Protein AF-A0A5D3Y7H9-F1 (afdb_monomer)

InterPro domains:
  IPR002559 Transposase IS4-like domain [PF01609] (49-145)
  IPR012337 Ribonuclease H-like superfamily [SSF53098] (23-144)

Radius of gyration: 18.76 Å; Cα contacts (8 Å, |Δi|>4): 202; chains: 1; bounding box: 44×24×63 Å

Secondary structure (DSSP, 8-state):
--PPPPPHHHHHHHHHHS-HHHHHHHHHHHHHHHS-S---GGG-EEEEEEEEEEE-TTT-GGGEEETTEEEEEEEEEEETTTTEEEEEEEEETTS-HHHHTTTS---TT-EEEE-GGG--HHHHHHHHHTT-EEEEPPPTT----

Nearest PDB structures (foldseek):
  7pik-assembly1_B  TM=4.568E-01  e=1.038E-03  Escherichia coli
  7pik-assembly1_C  TM=4.763E-01  e=8.552E-03  Escherichia coli
  5ysp-assembly1_A  TM=3.947E-01  e=4.177E-01  Thermotoga maritima MSB8
  7po2-assembly1_7  TM=5.163E-01  e=2.031E+00  Homo sapiens
  4mt4-assembly1_C  TM=2.451E-01  e=7.106E+00  Campylobacter jejuni

Foldseek 3Di:
DDDDDDDPVNVVVVVVPDDPVVVVVVQQVVLVVLVPDDDDQLPFEKEKDKDKDWDQCVVPVVQDPDPGTRIKMKIFIAGPVSRGTNDIDIDRPPDQVLVCLVVDDFDANHEYEYEASNDDVVSVVVCVVSNYHYHYDHDPPDDDD

Sequence (145 aa):
MGATLIRRSTLADANAQRAPGLFREIMFWLIHKLQGNLPSANEIVWLGDSTTLDLNLHHYAWAKFRSSKADIKLHTVYDPHACIPTFLEMGEARAHDAKAVASLPLLTGATYVFDRAYHNYEWYARLTKQNIRFVGRMKANTVLK

pLDDT: mean 87.13, std 8.61, range [38.56, 96.62]

Organism: NCBI:txid44574

Structure (mmCIF, N/CA/C/O backbone):
data_AF-A0A5D3Y7H9-F1
#
_entry.id   AF-A0A5D3Y7H9-F1
#
loop_
_atom_site.group_PDB
_atom_site.id
_atom_site.type_symbol
_atom_site.label_atom_id
_atom_site.label_alt_id
_atom_site.label_comp_id
_atom_site.label_asym_id
_atom_site.label_entity_id
_atom_site.label_seq_id
_atom_site.pdbx_PDB_ins_code
_atom_site.Cartn_x
_atom_site.Cartn_y
_atom_site.Cartn_z
_atom_site.occupancy
_atom_site.B_iso_or_equiv
_atom_site.auth_seq_id
_atom_site.auth_comp_id
_atom_site.auth_asym_id
_atom_site.auth_atom_id
_atom_site.pdbx_PDB_model_num
ATOM 1 N N . MET A 1 1 ? -17.631 -3.428 -29.907 1.00 38.56 1 MET A N 1
ATOM 2 C CA . MET A 1 1 ? -16.708 -2.512 -30.613 1.00 38.56 1 MET A CA 1
ATOM 3 C C . MET A 1 1 ? -15.432 -3.279 -30.910 1.00 38.56 1 MET A C 1
ATOM 5 O O . MET A 1 1 ? -14.883 -3.878 -29.994 1.00 38.56 1 MET A O 1
ATOM 9 N N . GLY A 1 2 ? -15.053 -3.368 -32.186 1.00 53.66 2 GLY A N 1
ATOM 10 C CA . GLY A 1 2 ? -13.985 -4.235 -32.680 1.00 53.66 2 GLY A CA 1
ATOM 11 C C . GLY A 1 2 ? -12.626 -3.546 -32.701 1.00 53.66 2 GLY A C 1
ATOM 12 O O . GLY A 1 2 ? -12.349 -2.757 -33.597 1.00 53.66 2 GLY A O 1
ATOM 13 N N . ALA A 1 3 ? -11.769 -3.897 -31.748 1.00 63.97 3 ALA A N 1
ATOM 14 C CA . ALA A 1 3 ? -10.331 -3.734 -31.897 1.00 63.97 3 ALA A CA 1
ATOM 15 C C . ALA A 1 3 ? -9.750 -5.089 -32.326 1.00 63.97 3 ALA A C 1
ATOM 17 O O . ALA A 1 3 ? -9.937 -6.092 -31.638 1.00 63.97 3 ALA A O 1
ATOM 18 N N . THR A 1 4 ? -9.065 -5.139 -33.469 1.00 73.06 4 THR A N 1
ATOM 19 C CA . THR A 1 4 ? -8.194 -6.275 -33.803 1.00 73.06 4 THR A CA 1
ATOM 20 C C . THR A 1 4 ? -7.068 -6.368 -32.775 1.00 73.06 4 THR A C 1
ATOM 22 O O . THR A 1 4 ? -6.617 -5.341 -32.265 1.00 73.06 4 THR A O 1
ATOM 25 N N . LEU A 1 5 ? -6.598 -7.583 -32.477 1.00 79.44 5 LEU A N 1
ATOM 26 C CA . LEU A 1 5 ? -5.539 -7.812 -31.493 1.00 79.44 5 LEU A CA 1
ATOM 27 C C . 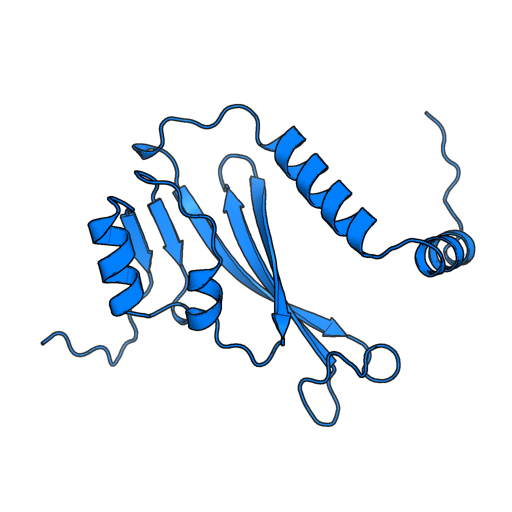LEU A 1 5 ? -4.312 -6.932 -31.802 1.00 79.44 5 LEU A C 1
ATOM 29 O O . LEU A 1 5 ? -3.723 -7.029 -32.881 1.00 79.44 5 LEU A O 1
ATOM 33 N N . ILE A 1 6 ? -3.934 -6.064 -30.863 1.00 81.06 6 ILE A N 1
ATOM 34 C CA . ILE A 1 6 ? -2.786 -5.167 -31.027 1.00 81.06 6 ILE A CA 1
ATOM 35 C C . ILE A 1 6 ? -1.510 -6.013 -31.062 1.00 81.06 6 ILE A C 1
ATOM 37 O O . ILE A 1 6 ? -1.265 -6.834 -30.174 1.00 81.06 6 ILE A O 1
ATOM 41 N N . ARG A 1 7 ? -0.672 -5.813 -32.087 1.00 87.50 7 ARG A N 1
ATOM 42 C CA . ARG A 1 7 ? 0.640 -6.468 -32.159 1.00 87.50 7 ARG A CA 1
ATOM 43 C C . ARG A 1 7 ? 1.518 -5.983 -31.005 1.00 87.50 7 ARG A C 1
ATOM 45 O O . ARG A 1 7 ? 1.578 -4.789 -30.721 1.00 87.50 7 ARG A O 1
ATOM 52 N N . ARG A 1 8 ? 2.244 -6.910 -30.370 1.00 83.56 8 ARG A N 1
ATOM 53 C CA . ARG A 1 8 ? 3.111 -6.611 -29.215 1.00 83.56 8 ARG A CA 1
ATOM 54 C C . ARG A 1 8 ? 4.134 -5.507 -29.507 1.00 83.56 8 ARG A C 1
ATOM 56 O O . ARG A 1 8 ? 4.330 -4.649 -28.655 1.00 83.56 8 ARG A O 1
ATOM 63 N N . SER A 1 9 ? 4.730 -5.504 -30.702 1.00 86.56 9 SER A N 1
ATOM 64 C CA . SER A 1 9 ? 5.685 -4.472 -31.128 1.00 86.56 9 SER A CA 1
ATOM 65 C C . SER A 1 9 ? 5.047 -3.084 -31.167 1.00 86.56 9 SER A C 1
ATOM 67 O O . SER A 1 9 ? 5.554 -2.164 -30.544 1.00 86.56 9 SER A O 1
ATOM 69 N N . THR A 1 10 ? 3.866 -2.959 -31.775 1.00 88.38 10 THR A N 1
ATOM 70 C CA . THR A 1 10 ? 3.128 -1.690 -31.851 1.00 88.38 10 THR A CA 1
ATOM 71 C C . THR A 1 10 ? 2.787 -1.130 -30.468 1.00 88.38 10 THR A C 1
ATOM 73 O O . THR A 1 10 ? 2.880 0.076 -30.252 1.00 88.38 10 THR A O 1
ATOM 76 N N . LEU A 1 11 ? 2.411 -1.988 -29.511 1.00 85.56 11 LEU A N 1
ATOM 77 C CA . LEU A 1 11 ? 2.166 -1.555 -28.133 1.00 85.56 11 LEU A CA 1
ATOM 78 C C . LEU A 1 11 ? 3.460 -1.105 -27.437 1.00 85.56 11 LEU A C 1
ATOM 80 O O . LEU 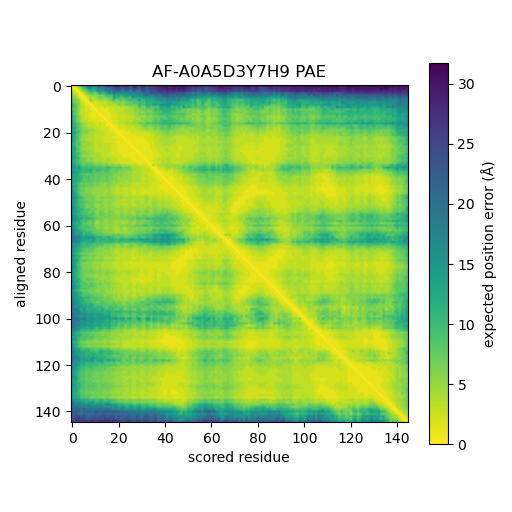A 1 11 ? 3.447 -0.093 -26.740 1.00 85.56 11 LEU A O 1
ATOM 84 N N . ALA A 1 12 ? 4.560 -1.839 -27.628 1.00 86.12 12 ALA A N 1
ATOM 85 C CA . ALA A 1 12 ? 5.858 -1.515 -27.042 1.00 86.12 12 ALA A CA 1
ATOM 86 C C . ALA A 1 12 ? 6.399 -0.173 -27.556 1.00 86.12 12 ALA A C 1
ATOM 88 O O . ALA A 1 12 ? 6.740 0.685 -26.744 1.00 86.12 12 ALA A O 1
ATOM 89 N N . ASP A 1 13 ? 6.383 0.045 -28.873 1.00 89.50 13 ASP A N 1
ATOM 90 C CA . ASP A 1 13 ? 6.831 1.294 -29.503 1.00 89.50 13 ASP A CA 1
ATOM 91 C C . ASP A 1 13 ? 6.014 2.486 -28.997 1.00 89.50 13 ASP A C 1
ATOM 93 O O . ASP A 1 13 ? 6.552 3.531 -28.627 1.00 89.50 13 ASP A O 1
ATOM 97 N N . ALA A 1 14 ? 4.695 2.309 -28.905 1.00 88.38 14 ALA A N 1
ATOM 98 C CA . ALA A 1 14 ? 3.811 3.346 -28.405 1.00 88.38 14 ALA A CA 1
ATOM 99 C C . ALA A 1 14 ? 4.022 3.619 -26.903 1.00 88.38 14 ALA A C 1
ATOM 101 O O . ALA A 1 14 ? 3.913 4.763 -26.468 1.00 88.38 14 ALA A O 1
ATOM 102 N N . ASN A 1 15 ? 4.340 2.601 -26.097 1.00 88.56 15 ASN A N 1
ATOM 103 C CA . ASN A 1 15 ? 4.669 2.783 -24.681 1.00 88.56 15 ASN A CA 1
ATOM 104 C C . ASN A 1 15 ? 6.038 3.441 -24.475 1.00 88.56 15 ASN A C 1
ATOM 106 O O . ASN A 1 15 ? 6.190 4.184 -23.512 1.00 88.56 15 ASN A O 1
ATOM 110 N N . ALA A 1 16 ? 6.998 3.233 -25.381 1.00 86.31 16 ALA A N 1
ATOM 111 C CA . ALA A 1 16 ? 8.309 3.878 -25.322 1.00 86.31 16 ALA A CA 1
ATOM 112 C C . ALA A 1 16 ? 8.233 5.402 -25.530 1.00 86.31 16 ALA A C 1
ATOM 114 O O . ALA A 1 16 ? 9.075 6.136 -25.023 1.00 86.31 16 ALA A O 1
ATOM 115 N N . GLN A 1 17 ? 7.218 5.881 -26.256 1.00 89.44 17 GLN A N 1
ATOM 116 C CA . GLN A 1 17 ? 7.022 7.307 -26.547 1.00 89.44 17 GLN A CA 1
ATOM 117 C C . GLN A 1 17 ? 6.115 8.028 -25.537 1.00 89.44 17 GLN A C 1
ATOM 119 O O . GLN A 1 17 ? 6.077 9.258 -25.511 1.00 89.44 17 GLN A O 1
ATOM 124 N N . ARG A 1 18 ? 5.354 7.296 -24.715 1.00 89.50 18 ARG A N 1
ATOM 125 C CA . ARG A 1 18 ? 4.418 7.891 -23.750 1.00 89.50 18 ARG A CA 1
ATOM 126 C C . ARG A 1 18 ? 5.113 8.217 -22.437 1.00 89.50 18 ARG A C 1
ATOM 128 O O . ARG A 1 18 ? 5.855 7.406 -21.893 1.00 89.50 18 ARG A O 1
ATOM 135 N N . ALA A 1 19 ? 4.786 9.380 -21.879 1.00 91.44 19 ALA A N 1
ATOM 136 C CA . ALA A 1 19 ? 5.219 9.742 -20.539 1.00 91.44 19 ALA A CA 1
ATOM 137 C C . ALA A 1 19 ? 4.696 8.713 -19.511 1.00 91.44 19 ALA A C 1
ATOM 139 O O . ALA A 1 19 ? 3.485 8.478 -19.462 1.00 91.44 19 ALA A O 1
ATOM 140 N N . PRO A 1 20 ? 5.553 8.138 -18.645 1.00 85.81 20 PRO A N 1
ATOM 141 C CA . PRO A 1 20 ? 5.127 7.156 -17.646 1.00 85.81 20 PRO A CA 1
ATOM 142 C C . PRO A 1 20 ? 4.034 7.668 -16.696 1.00 85.81 20 PRO A C 1
ATOM 144 O O . PRO A 1 20 ? 3.179 6.898 -16.258 1.00 85.81 20 PRO A O 1
ATOM 147 N N . GLY A 1 21 ? 4.028 8.978 -16.416 1.00 89.81 21 GLY A N 1
ATOM 148 C CA . GLY A 1 21 ? 3.022 9.632 -15.573 1.00 89.81 21 GLY A CA 1
ATOM 149 C C . GLY A 1 21 ? 1.586 9.436 -16.066 1.00 89.81 21 GLY A C 1
ATOM 150 O O . GLY A 1 21 ? 0.685 9.276 -15.247 1.00 89.81 21 GLY A O 1
ATOM 151 N N . LEU A 1 22 ? 1.381 9.312 -17.382 1.00 91.44 22 LEU A N 1
ATOM 152 C CA . LEU A 1 22 ? 0.061 9.073 -17.966 1.00 91.44 22 LEU A CA 1
ATOM 153 C C . LEU A 1 22 ? -0.556 7.756 -17.475 1.00 91.44 22 LEU A C 1
ATOM 155 O O . LEU A 1 22 ? -1.742 7.705 -17.165 1.00 91.44 22 LEU A O 1
ATOM 159 N N . PHE A 1 23 ? 0.233 6.683 -17.363 1.00 89.94 23 PHE A N 1
ATOM 160 C CA . PHE A 1 23 ? -0.278 5.398 -16.875 1.00 89.94 23 PHE A CA 1
ATOM 161 C C . PHE A 1 23 ? -0.703 5.482 -15.409 1.00 89.94 23 PHE A C 1
ATOM 163 O O . PHE A 1 23 ? -1.706 4.882 -15.022 1.00 89.94 23 PHE A O 1
ATOM 170 N N . ARG A 1 24 ? 0.028 6.264 -14.604 1.00 89.38 24 ARG A N 1
ATOM 171 C CA . ARG A 1 24 ? -0.333 6.542 -13.212 1.00 89.38 24 ARG A CA 1
ATOM 172 C C . ARG A 1 24 ? -1.662 7.294 -13.142 1.00 89.38 24 ARG A C 1
ATOM 174 O O . ARG A 1 24 ? -2.541 6.892 -12.388 1.00 89.38 24 ARG A O 1
ATOM 181 N N . GLU A 1 25 ? -1.823 8.347 -13.937 1.00 91.75 25 GLU A N 1
ATOM 182 C CA . GLU A 1 25 ? -3.064 9.128 -13.995 1.00 91.75 25 GLU A CA 1
ATOM 183 C C . GLU A 1 25 ? -4.259 8.281 -14.440 1.00 91.75 25 GLU A C 1
ATOM 185 O O . GLU A 1 25 ? -5.296 8.300 -13.781 1.00 91.75 25 GLU A O 1
ATOM 190 N N . ILE A 1 26 ? -4.100 7.477 -15.497 1.00 93.38 26 ILE A N 1
ATOM 191 C CA . ILE A 1 26 ? -5.143 6.560 -15.975 1.00 93.38 26 ILE A CA 1
ATOM 192 C C . ILE A 1 26 ? -5.520 5.551 -14.886 1.00 93.38 26 ILE A C 1
ATOM 194 O O . ILE A 1 26 ? -6.706 5.313 -14.670 1.00 93.38 26 ILE A O 1
ATOM 198 N N . MET A 1 27 ? -4.543 4.980 -14.176 1.00 91.25 27 MET A N 1
ATOM 199 C CA . MET A 1 27 ? -4.804 4.043 -13.080 1.00 91.25 27 MET A CA 1
ATOM 200 C C . MET A 1 27 ? -5.648 4.691 -11.977 1.00 91.25 27 MET A C 1
ATOM 202 O O . MET A 1 27 ? -6.684 4.148 -11.602 1.00 91.25 27 MET A O 1
ATOM 206 N N . PHE A 1 28 ? -5.250 5.867 -11.482 1.00 90.62 28 PHE A N 1
ATOM 207 C CA . PHE A 1 28 ? -6.013 6.562 -10.439 1.00 90.62 28 PHE A CA 1
ATOM 208 C C . PHE A 1 28 ? -7.390 7.016 -10.924 1.00 90.62 28 PHE A C 1
ATOM 210 O O . PHE A 1 28 ? -8.355 6.947 -10.165 1.00 90.62 28 PHE A O 1
ATOM 217 N N . TRP A 1 29 ? -7.508 7.417 -12.190 1.00 93.12 29 TRP A N 1
ATOM 218 C CA . TRP A 1 29 ? -8.798 7.724 -12.797 1.00 93.12 29 TRP A CA 1
ATOM 219 C C . TRP A 1 29 ? -9.715 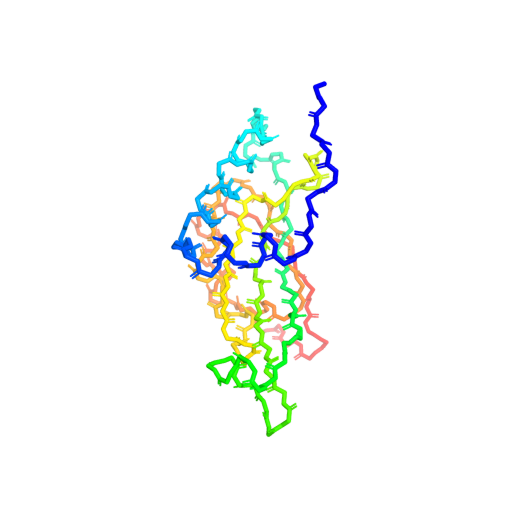6.494 -12.833 1.00 93.12 29 TRP A C 1
ATOM 221 O O . TRP A 1 29 ? -10.878 6.595 -12.446 1.00 93.12 29 TRP A O 1
ATOM 231 N N . LEU A 1 30 ? -9.199 5.324 -13.231 1.00 93.38 30 LEU A N 1
ATOM 232 C CA . LEU A 1 30 ? -9.952 4.066 -13.232 1.00 93.38 30 LEU A CA 1
ATOM 233 C C . LEU A 1 30 ? -10.383 3.664 -11.819 1.00 93.38 30 LEU A C 1
ATOM 235 O O . LEU A 1 30 ? -11.549 3.340 -11.615 1.00 93.38 30 LEU A O 1
ATOM 239 N N . ILE A 1 31 ? -9.479 3.738 -10.842 1.00 91.38 31 ILE A N 1
ATOM 240 C CA . ILE A 1 31 ? -9.786 3.467 -9.430 1.00 91.38 31 ILE A CA 1
ATOM 241 C C . ILE A 1 31 ? -10.924 4.362 -8.949 1.00 91.38 31 ILE A C 1
ATOM 243 O O . ILE A 1 31 ? -11.920 3.869 -8.428 1.00 91.38 31 ILE A O 1
ATOM 247 N N . HIS A 1 32 ? -10.818 5.668 -9.195 1.00 89.44 32 HIS A N 1
ATOM 248 C CA . HIS A 1 32 ? -11.841 6.625 -8.794 1.00 89.44 32 HIS A CA 1
ATOM 249 C C . HIS A 1 32 ? -13.194 6.347 -9.468 1.00 89.44 32 HIS A C 1
ATOM 251 O O . HIS A 1 32 ? -14.239 6.478 -8.837 1.00 89.44 32 HIS A O 1
ATOM 257 N N . LYS A 1 33 ? -13.195 5.912 -10.735 1.00 91.19 33 LYS A N 1
ATOM 258 C CA . LYS A 1 33 ? -14.421 5.509 -11.441 1.00 91.19 33 LYS A CA 1
ATOM 259 C C . LYS A 1 33 ? -15.070 4.256 -10.856 1.00 91.19 33 LYS A C 1
ATOM 261 O O . LYS A 1 33 ? -16.291 4.147 -10.920 1.00 91.19 33 LYS A O 1
ATOM 266 N N . LEU A 1 34 ? -14.280 3.331 -10.315 1.00 91.00 34 LEU A N 1
ATOM 267 C CA . LEU A 1 34 ? -14.770 2.070 -9.753 1.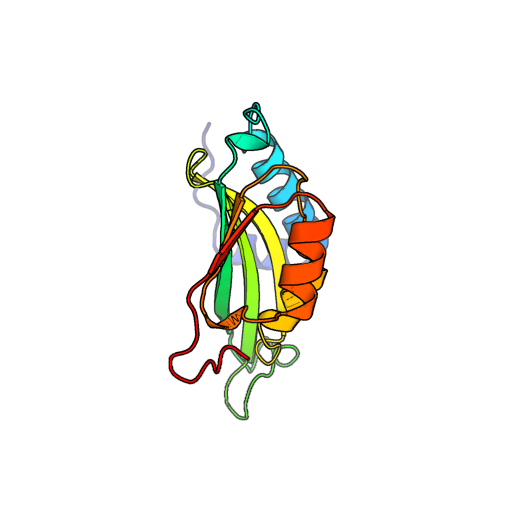00 91.00 34 LEU A CA 1
ATOM 268 C C . LEU A 1 34 ? -15.176 2.177 -8.277 1.00 91.00 34 LEU A C 1
ATOM 270 O O . LEU A 1 34 ? -15.999 1.389 -7.828 1.00 91.00 34 LEU A O 1
ATOM 274 N N . GLN A 1 35 ? -14.634 3.145 -7.533 1.00 86.31 35 GLN A N 1
ATOM 275 C CA . GLN A 1 35 ? -14.830 3.278 -6.083 1.00 86.31 35 GLN A CA 1
ATOM 276 C C . GLN A 1 35 ? -16.284 3.537 -5.664 1.00 86.31 35 GLN A C 1
ATOM 278 O O . GLN A 1 35 ? -16.663 3.188 -4.549 1.00 86.31 35 GLN A O 1
ATOM 283 N N . GLY A 1 36 ? -17.111 4.089 -6.557 1.00 84.50 36 GLY A N 1
ATOM 284 C CA . GLY A 1 36 ? -18.528 4.326 -6.286 1.00 84.50 36 GLY A CA 1
ATOM 285 C C . GLY A 1 36 ? -18.759 5.216 -5.059 1.00 84.50 36 GLY A C 1
ATOM 286 O O . GLY A 1 36 ? -17.942 6.076 -4.731 1.00 84.50 36 GLY A O 1
ATOM 287 N N . ASN A 1 37 ? -19.895 5.017 -4.387 1.00 88.44 37 ASN A N 1
ATOM 288 C CA . ASN A 1 37 ? -20.190 5.701 -3.131 1.00 88.44 37 ASN A CA 1
ATOM 289 C C . ASN A 1 37 ? -19.543 4.948 -1.969 1.00 88.44 37 ASN A C 1
ATOM 291 O O . ASN A 1 37 ? -19.811 3.763 -1.772 1.00 88.44 37 ASN A O 1
ATOM 295 N N . LEU A 1 38 ? -18.740 5.656 -1.178 1.00 89.31 38 LEU A N 1
ATOM 296 C CA . LEU A 1 38 ?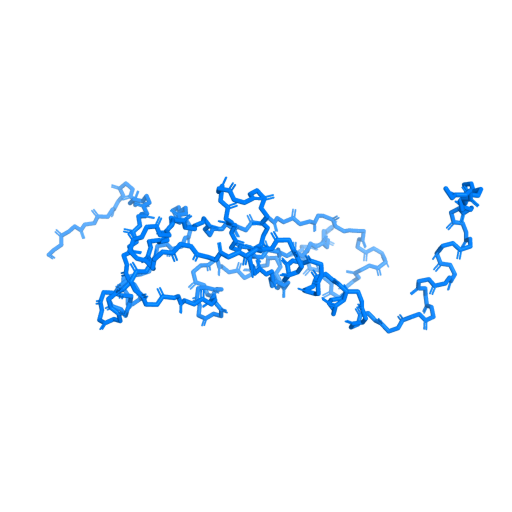 -18.184 5.103 0.049 1.00 89.31 38 LEU A CA 1
ATOM 297 C C . LEU A 1 38 ? -19.257 5.045 1.151 1.00 89.31 38 LEU A C 1
ATOM 299 O O . LEU A 1 38 ? -20.061 5.978 1.258 1.00 89.31 38 LEU A O 1
ATOM 303 N N . PRO A 1 39 ? -19.270 3.982 1.976 1.00 92.19 39 PRO A N 1
ATOM 304 C CA . PRO A 1 39 ? -20.122 3.916 3.157 1.00 92.19 39 PRO A CA 1
ATOM 305 C C . PRO A 1 39 ? -19.642 4.905 4.229 1.00 92.19 39 PRO A C 1
ATOM 307 O O . PRO A 1 39 ? -18.659 5.635 4.046 1.00 92.19 39 PRO A O 1
ATOM 310 N N . SER A 1 40 ? -20.324 4.934 5.375 1.00 95.25 40 SER A N 1
ATOM 311 C CA . SER A 1 40 ? -19.879 5.768 6.493 1.00 95.25 40 SER A CA 1
ATOM 312 C C . SER A 1 40 ? -18.473 5.349 6.926 1.00 95.25 40 SER A C 1
ATOM 314 O O . SER A 1 40 ? -18.139 4.166 6.929 1.00 95.25 40 SER A O 1
ATOM 316 N N . ALA A 1 41 ? -17.624 6.302 7.319 1.00 94.81 41 ALA A N 1
ATOM 317 C CA . ALA A 1 41 ? -16.222 5.999 7.620 1.00 94.81 41 ALA A CA 1
ATOM 318 C C . ALA A 1 41 ? -16.059 4.908 8.695 1.00 94.81 41 ALA A C 1
ATOM 320 O O . ALA A 1 41 ? -15.144 4.097 8.624 1.00 94.81 41 ALA A O 1
ATOM 321 N N . ASN A 1 42 ? -16.974 4.830 9.663 1.00 95.75 42 ASN A N 1
ATOM 322 C CA . ASN A 1 42 ? -16.975 3.798 10.700 1.00 95.75 42 ASN A CA 1
ATOM 323 C C . ASN A 1 42 ? -17.266 2.368 10.184 1.00 95.75 42 ASN A C 1
ATOM 325 O O . ASN A 1 42 ? -16.986 1.406 10.905 1.00 95.75 42 ASN A O 1
ATOM 329 N N . GLU A 1 43 ? -17.770 2.221 8.964 1.00 95.69 43 GLU A N 1
ATOM 330 C CA . GLU A 1 43 ? -18.051 0.947 8.289 1.00 95.69 43 GLU A CA 1
ATOM 331 C C . GLU A 1 43 ? -16.921 0.538 7.333 1.00 95.69 43 GLU A C 1
ATOM 333 O O . GLU A 1 43 ? -16.857 -0.611 6.904 1.00 95.69 43 GLU A O 1
ATOM 338 N N . ILE A 1 44 ? -15.998 1.453 7.024 1.00 96.00 44 ILE A N 1
ATOM 339 C CA . ILE A 1 44 ? -14.885 1.187 6.113 1.00 96.00 44 ILE A CA 1
ATOM 340 C C . ILE A 1 44 ? -13.835 0.307 6.793 1.00 96.00 44 ILE A C 1
ATOM 342 O O . ILE A 1 44 ? -13.301 0.642 7.858 1.00 96.00 44 ILE A O 1
ATOM 346 N N . VAL A 1 45 ? -13.494 -0.789 6.113 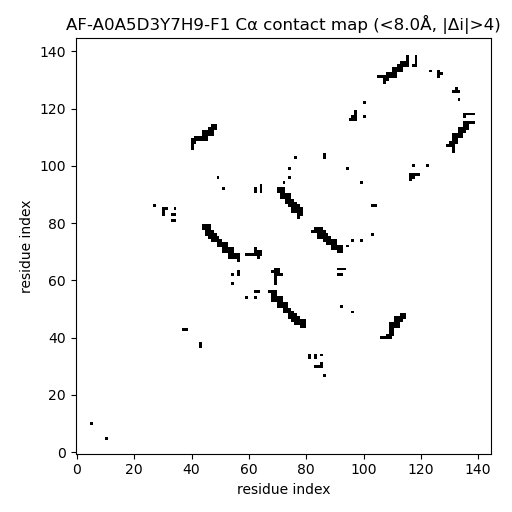1.00 96.38 45 VAL A N 1
ATOM 347 C CA . VAL A 1 45 ? -12.357 -1.658 6.420 1.00 96.38 45 VAL A CA 1
ATOM 348 C C . VAL A 1 45 ? -11.482 -1.756 5.178 1.00 96.38 45 VAL A C 1
ATOM 350 O O . VAL A 1 45 ? -11.886 -2.352 4.185 1.00 96.38 45 VAL A O 1
ATOM 353 N N . TRP A 1 46 ? -10.279 -1.193 5.230 1.00 95.62 46 TRP A N 1
ATOM 354 C CA . TRP A 1 46 ? -9.314 -1.252 4.132 1.00 95.62 46 TRP A CA 1
ATOM 355 C C . TRP A 1 46 ? -8.075 -2.056 4.512 1.00 95.62 46 TRP A C 1
ATOM 357 O O . TRP A 1 46 ? -7.670 -2.096 5.673 1.00 95.62 46 TRP A O 1
ATOM 367 N N . LEU A 1 47 ? -7.470 -2.711 3.526 1.00 94.75 47 LEU A N 1
ATOM 368 C CA . LEU A 1 47 ? -6.327 -3.602 3.710 1.00 94.75 47 LEU A CA 1
ATOM 369 C C . LEU A 1 47 ? -5.067 -2.928 3.172 1.00 94.75 47 LEU A C 1
ATOM 371 O O . LEU A 1 47 ? -5.018 -2.579 1.996 1.00 94.75 47 LEU A O 1
ATOM 375 N N . GLY A 1 48 ? -4.060 -2.736 4.018 1.00 91.88 48 GLY A N 1
ATOM 376 C CA . GLY A 1 48 ? -2.743 -2.265 3.608 1.00 91.88 48 GLY A CA 1
ATOM 377 C C . GLY A 1 48 ? -1.783 -3.434 3.434 1.00 91.88 48 GLY A C 1
ATOM 378 O O . GLY A 1 48 ? -1.540 -4.179 4.384 1.00 91.88 48 GLY A O 1
ATOM 379 N N . ASP A 1 49 ? -1.212 -3.570 2.242 1.00 90.75 49 ASP A N 1
ATOM 380 C CA . ASP A 1 49 ? -0.211 -4.593 1.943 1.00 90.75 49 ASP A CA 1
ATOM 381 C C . ASP A 1 49 ? 0.838 -4.069 0.953 1.00 90.75 49 ASP A C 1
ATOM 383 O O . ASP A 1 49 ? 0.688 -2.998 0.358 1.00 90.75 49 ASP A O 1
ATOM 387 N N . SER A 1 50 ? 1.939 -4.797 0.799 1.00 90.88 50 SER A N 1
ATOM 388 C CA . SER A 1 50 ? 2.921 -4.536 -0.247 1.00 90.88 50 SER A CA 1
ATOM 389 C C . SER A 1 50 ? 3.247 -5.795 -1.029 1.00 90.88 50 SER A C 1
ATOM 391 O O . SER A 1 50 ? 3.353 -6.882 -0.469 1.00 90.88 50 SER A O 1
ATOM 393 N N . THR A 1 51 ? 3.482 -5.635 -2.325 1.00 90.31 51 THR A N 1
ATOM 394 C CA . THR A 1 51 ? 3.980 -6.708 -3.183 1.00 90.31 51 THR A CA 1
ATOM 395 C C . THR A 1 51 ? 5.263 -6.277 -3.875 1.00 90.31 51 THR A C 1
ATOM 397 O O . THR A 1 51 ? 5.445 -5.102 -4.200 1.00 90.31 51 THR A O 1
ATOM 400 N N . THR A 1 52 ? 6.169 -7.223 -4.096 1.00 91.88 52 THR A N 1
ATOM 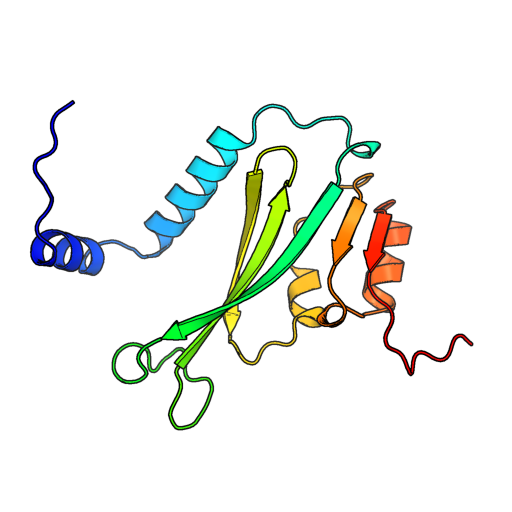401 C CA . THR A 1 52 ? 7.423 -6.981 -4.814 1.00 91.88 52 THR A CA 1
ATOM 402 C C . THR A 1 52 ? 7.293 -7.522 -6.229 1.00 91.88 52 THR A C 1
ATOM 404 O O . THR A 1 52 ? 6.940 -8.685 -6.419 1.00 91.88 52 THR A O 1
ATOM 407 N N . LEU A 1 53 ? 7.595 -6.686 -7.219 1.00 91.69 53 LEU A N 1
ATOM 408 C CA . LEU A 1 53 ? 7.600 -7.054 -8.631 1.00 91.69 53 LEU A CA 1
ATOM 409 C C . LEU A 1 53 ? 9.048 -7.235 -9.094 1.00 91.69 53 LEU A C 1
ATOM 411 O O . LEU A 1 53 ? 9.832 -6.286 -9.030 1.00 91.69 53 LEU A O 1
ATOM 415 N N . ASP A 1 54 ? 9.375 -8.446 -9.554 1.00 91.69 54 ASP A N 1
ATOM 416 C CA . ASP A 1 54 ? 10.695 -8.791 -10.101 1.00 91.69 54 ASP A CA 1
ATOM 417 C C . ASP A 1 54 ? 10.840 -8.213 -11.515 1.00 91.69 54 ASP A C 1
ATOM 419 O O . ASP A 1 54 ? 9.950 -8.348 -12.364 1.00 91.69 54 ASP A O 1
ATOM 423 N N . LEU A 1 55 ? 11.952 -7.522 -11.753 1.00 90.19 55 LEU A N 1
ATOM 424 C CA . LEU A 1 55 ? 12.282 -6.842 -12.996 1.00 90.19 55 LEU A CA 1
ATOM 425 C C . LEU A 1 55 ? 13.603 -7.363 -13.567 1.00 90.19 55 LEU A C 1
ATOM 427 O O . LEU A 1 55 ? 14.543 -7.752 -12.875 1.00 90.19 55 LEU A O 1
ATOM 431 N N . ASN A 1 56 ? 13.726 -7.272 -14.889 1.00 88.44 56 ASN A N 1
ATOM 432 C CA . ASN A 1 56 ? 14.971 -7.619 -15.557 1.00 88.44 56 ASN A CA 1
ATOM 433 C C . ASN A 1 56 ? 16.068 -6.573 -15.268 1.00 88.44 56 ASN A C 1
ATOM 435 O O . ASN A 1 56 ? 15.974 -5.427 -15.706 1.00 88.44 56 ASN A O 1
ATOM 439 N N . LEU A 1 57 ? 17.149 -6.980 -14.597 1.00 88.25 57 LEU A N 1
ATOM 440 C CA . LEU A 1 57 ? 18.246 -6.080 -14.224 1.00 88.25 57 LEU A CA 1
ATOM 441 C C . LEU A 1 57 ? 18.929 -5.394 -15.423 1.00 88.25 57 LEU A C 1
ATOM 443 O O . LEU A 1 57 ? 19.381 -4.260 -15.279 1.00 88.25 57 LEU A O 1
ATOM 447 N N . HIS A 1 58 ? 18.989 -6.033 -16.598 1.00 87.88 58 HIS A N 1
ATOM 448 C CA . HIS A 1 58 ? 19.604 -5.431 -17.787 1.00 87.88 58 HIS A CA 1
ATOM 449 C C . HIS A 1 58 ? 18.797 -4.244 -18.318 1.00 87.88 58 HIS A C 1
ATOM 451 O O . HIS A 1 58 ? 19.384 -3.281 -18.802 1.00 87.88 58 HIS A O 1
ATOM 457 N N . HIS A 1 59 ? 17.467 -4.294 -18.220 1.00 85.12 59 HIS A N 1
ATOM 458 C CA . HIS A 1 59 ? 16.588 -3.224 -18.704 1.00 85.12 59 HIS A CA 1
ATOM 459 C C . HIS A 1 59 ? 16.199 -2.224 -17.604 1.00 85.12 59 HIS A C 1
ATOM 461 O O . HIS A 1 59 ? 15.880 -1.075 -17.901 1.00 85.12 59 HIS A O 1
ATOM 467 N N . TYR A 1 60 ? 16.251 -2.634 -16.334 1.00 87.00 60 TYR A N 1
ATOM 468 C CA . TYR A 1 60 ? 15.777 -1.855 -15.187 1.00 87.00 60 TYR A CA 1
ATOM 469 C C . TYR A 1 60 ? 16.868 -1.676 -14.123 1.00 87.00 60 TYR A C 1
ATOM 471 O O . TYR A 1 60 ? 16.638 -1.868 -12.931 1.00 87.00 60 TYR A O 1
ATOM 479 N N . ALA A 1 61 ? 18.072 -1.274 -14.543 1.00 86.81 61 ALA A N 1
ATOM 480 C CA . ALA A 1 61 ? 19.212 -1.069 -13.641 1.00 86.81 61 ALA A CA 1
ATOM 481 C C . ALA A 1 61 ? 18.945 -0.033 -12.528 1.00 86.81 61 ALA A C 1
ATOM 483 O O . ALA A 1 61 ? 19.533 -0.122 -11.450 1.00 86.81 61 ALA A O 1
ATOM 484 N N . TRP A 1 62 ? 18.031 0.915 -12.759 1.00 86.75 62 TRP A N 1
ATOM 485 C CA . TRP A 1 62 ? 17.597 1.897 -11.760 1.00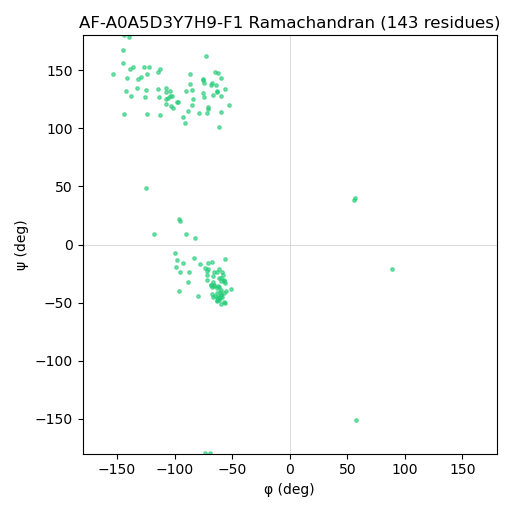 86.75 62 TRP A CA 1
ATOM 486 C C . TRP A 1 62 ? 16.852 1.261 -10.573 1.00 86.75 62 TRP A C 1
ATOM 488 O O . TRP A 1 62 ? 16.863 1.822 -9.484 1.00 86.75 62 TRP A O 1
ATOM 498 N N . ALA A 1 63 ? 16.258 0.076 -10.748 1.00 88.06 63 ALA A N 1
ATOM 499 C CA . ALA A 1 63 ? 15.528 -0.659 -9.713 1.00 88.06 63 ALA A CA 1
ATOM 500 C C . ALA A 1 63 ? 16.399 -1.720 -9.011 1.00 88.06 63 ALA A C 1
ATOM 502 O O . ALA A 1 63 ? 15.892 -2.700 -8.466 1.00 88.06 63 ALA A O 1
ATOM 503 N N . LYS A 1 64 ? 17.732 -1.589 -9.053 1.00 87.06 64 LYS A N 1
ATOM 504 C CA . LYS A 1 64 ? 18.658 -2.604 -8.530 1.00 87.06 64 LYS A CA 1
ATOM 505 C C . LYS A 1 64 ? 18.441 -2.864 -7.033 1.00 87.06 64 LYS A C 1
ATOM 507 O O . LYS A 1 64 ? 18.781 -2.048 -6.179 1.00 87.06 64 LYS A O 1
ATOM 512 N N . PHE A 1 65 ? 17.991 -4.074 -6.708 1.00 84.19 65 PHE A N 1
ATOM 513 C CA . PHE A 1 65 ? 17.771 -4.531 -5.339 1.00 84.19 65 PHE A CA 1
ATOM 514 C C . PHE A 1 65 ? 18.956 -5.336 -4.796 1.00 84.19 65 PHE A C 1
ATOM 516 O O . PHE A 1 65 ? 19.356 -5.149 -3.645 1.00 84.19 65 PHE A O 1
ATOM 523 N N . ARG A 1 66 ? 19.575 -6.204 -5.603 1.00 80.25 66 ARG A N 1
ATOM 524 C CA . ARG A 1 66 ? 20.779 -6.991 -5.255 1.00 80.25 66 ARG A CA 1
ATOM 525 C C . ARG A 1 66 ? 21.684 -7.147 -6.478 1.00 80.25 66 ARG A C 1
ATOM 527 O O . ARG A 1 66 ? 21.378 -6.633 -7.547 1.00 80.25 66 ARG A O 1
ATOM 534 N N . SER A 1 67 ? 22.817 -7.834 -6.325 1.00 82.75 67 SER A N 1
ATOM 535 C CA . SER A 1 67 ? 23.817 -8.020 -7.388 1.00 82.75 67 SER A CA 1
ATOM 536 C C . SER A 1 67 ? 23.220 -8.532 -8.702 1.00 82.75 67 SER A C 1
ATOM 538 O O . SER A 1 67 ? 23.622 -8.063 -9.758 1.00 82.75 67 SER A O 1
ATOM 540 N N . SER A 1 68 ? 22.243 -9.440 -8.623 1.00 83.38 68 SER A N 1
ATOM 541 C CA . SER A 1 68 ? 21.599 -10.091 -9.769 1.00 83.38 68 SER A CA 1
ATOM 542 C C . SER A 1 68 ? 20.095 -9.816 -9.890 1.00 83.38 68 SER A C 1
ATOM 544 O O . SER A 1 68 ? 19.438 -10.461 -10.700 1.00 83.38 68 SER A O 1
ATOM 546 N N . LYS A 1 69 ? 19.533 -8.896 -9.092 1.00 86.25 69 LYS A N 1
ATOM 547 C CA . LYS A 1 69 ? 18.084 -8.636 -9.056 1.00 86.25 69 LYS A CA 1
ATOM 548 C C . LYS A 1 69 ? 17.757 -7.154 -9.122 1.00 86.25 69 LYS A C 1
ATOM 550 O O . LYS A 1 69 ? 18.364 -6.360 -8.394 1.00 86.25 69 LYS A O 1
ATOM 555 N N . ALA A 1 70 ? 16.779 -6.811 -9.950 1.00 91.50 70 ALA A N 1
ATOM 556 C CA . ALA A 1 70 ? 16.109 -5.523 -9.937 1.00 91.50 70 ALA A CA 1
ATOM 557 C C . ALA A 1 70 ? 14.663 -5.759 -9.515 1.00 91.50 70 ALA A C 1
ATOM 559 O O . ALA A 1 70 ? 13.996 -6.593 -10.102 1.00 91.50 70 ALA A O 1
ATOM 560 N N . ASP A 1 71 ? 14.199 -5.043 -8.502 1.00 93.38 71 ASP A N 1
ATOM 561 C CA . ASP A 1 71 ? 12.869 -5.235 -7.943 1.00 93.38 71 ASP A CA 1
ATOM 562 C C . ASP A 1 71 ? 12.291 -3.864 -7.588 1.00 93.38 71 ASP A C 1
ATOM 564 O O . ASP A 1 71 ? 12.998 -2.986 -7.077 1.00 93.38 71 ASP A O 1
ATOM 568 N N . ILE A 1 72 ? 10.989 -3.698 -7.790 1.00 92.38 72 ILE A N 1
ATOM 569 C CA . ILE A 1 72 ? 10.231 -2.582 -7.215 1.00 92.38 72 ILE A CA 1
ATOM 570 C C . ILE A 1 72 ? 9.244 -3.115 -6.193 1.00 92.38 72 ILE A C 1
ATOM 572 O O . ILE A 1 72 ? 8.764 -4.244 -6.304 1.00 92.38 72 ILE A O 1
ATOM 576 N N . LYS A 1 73 ? 8.923 -2.292 -5.201 1.00 91.00 73 LYS A N 1
ATOM 577 C CA . LYS A 1 73 ? 7.863 -2.592 -4.247 1.00 91.00 73 LYS A CA 1
ATOM 578 C C . LYS A 1 73 ? 6.663 -1.707 -4.527 1.00 91.00 73 LYS A C 1
ATOM 580 O O . LYS A 1 73 ? 6.809 -0.508 -4.746 1.00 91.00 73 LYS A O 1
ATOM 585 N N . LEU A 1 74 ? 5.488 -2.313 -4.529 1.00 91.25 74 LEU A N 1
ATOM 586 C CA . LEU A 1 74 ? 4.211 -1.646 -4.694 1.00 91.25 74 LEU A CA 1
ATOM 587 C C . LEU A 1 74 ? 3.445 -1.747 -3.378 1.00 91.25 74 LEU A C 1
ATOM 589 O O . LEU A 1 74 ? 3.022 -2.835 -2.994 1.00 91.25 74 LEU A O 1
ATOM 593 N N . HIS A 1 75 ? 3.272 -0.618 -2.702 1.00 91.31 75 HIS A N 1
ATOM 594 C CA . HIS A 1 75 ? 2.391 -0.492 -1.548 1.00 91.31 75 HIS A CA 1
ATOM 595 C C . HIS A 1 75 ? 0.975 -0.220 -2.037 1.00 91.31 75 HIS A C 1
ATOM 597 O O . HIS A 1 75 ? 0.775 0.634 -2.902 1.00 91.31 75 HIS A O 1
ATOM 603 N N . THR A 1 76 ? -0.002 -0.939 -1.495 1.00 91.06 76 THR A N 1
ATOM 604 C CA . THR A 1 76 ? -1.404 -0.792 -1.873 1.00 91.06 76 THR A CA 1
ATOM 605 C C . THR A 1 76 ? -2.287 -0.676 -0.641 1.00 91.06 76 THR A C 1
ATOM 607 O O . THR A 1 76 ? -2.076 -1.361 0.359 1.00 91.06 76 THR A O 1
ATOM 610 N N . VAL A 1 77 ? -3.309 0.169 -0.740 1.00 93.06 77 VAL A N 1
ATOM 611 C CA . VAL A 1 77 ? -4.500 0.084 0.111 1.00 93.06 77 VAL A CA 1
ATOM 612 C C . VAL A 1 77 ? -5.608 -0.506 -0.745 1.00 93.06 77 VAL A C 1
ATOM 614 O O . VAL A 1 77 ? -5.778 -0.092 -1.890 1.00 93.06 77 VAL A O 1
ATOM 617 N N . TYR A 1 78 ? -6.317 -1.497 -0.227 1.00 94.00 78 TYR A N 1
ATOM 618 C CA . TYR A 1 78 ? -7.328 -2.252 -0.953 1.00 94.00 78 TYR A CA 1
ATOM 619 C C . TYR A 1 78 ? -8.665 -2.213 -0.220 1.00 94.00 78 TYR A C 1
ATOM 621 O O . TYR A 1 78 ? -8.722 -2.437 0.990 1.00 94.00 78 TYR A O 1
ATOM 629 N N . ASP A 1 79 ? -9.731 -1.941 -0.967 1.00 94.06 79 ASP A N 1
ATOM 630 C CA . ASP A 1 79 ? -11.105 -2.049 -0.500 1.00 94.06 79 ASP A CA 1
ATOM 631 C C . ASP A 1 79 ? -11.645 -3.451 -0.834 1.00 94.06 79 ASP A C 1
ATOM 633 O O . ASP A 1 79 ? -11.867 -3.764 -2.011 1.00 94.06 79 ASP A O 1
ATOM 637 N N . PRO A 1 80 ? -11.856 -4.316 0.174 1.00 94.00 80 PRO A N 1
ATOM 638 C CA . PRO A 1 80 ? -12.340 -5.669 -0.044 1.00 94.00 80 PRO A CA 1
ATOM 639 C C . PRO A 1 80 ? -13.820 -5.737 -0.425 1.00 94.00 80 PRO A C 1
ATOM 641 O O . PRO A 1 80 ?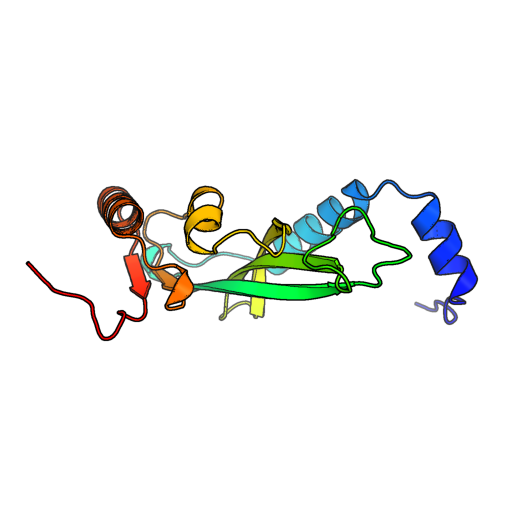 -14.232 -6.746 -0.988 1.00 94.00 80 PRO A O 1
ATOM 644 N N . HIS A 1 81 ? -14.618 -4.704 -0.146 1.00 91.69 81 HIS A N 1
ATOM 645 C CA . HIS A 1 81 ? -16.028 -4.669 -0.531 1.00 91.69 81 HIS A CA 1
ATOM 646 C C . HIS A 1 81 ? -16.189 -4.298 -2.003 1.00 91.69 81 HIS A C 1
ATOM 648 O O . HIS A 1 81 ? -16.964 -4.931 -2.718 1.00 91.69 81 HIS A O 1
ATOM 654 N N . ALA A 1 82 ? -15.441 -3.294 -2.462 1.00 91.06 82 ALA A N 1
ATOM 655 C CA . ALA A 1 82 ? -15.455 -2.863 -3.859 1.00 91.06 82 ALA A CA 1
ATOM 656 C C . ALA A 1 82 ? -14.543 -3.713 -4.766 1.00 91.06 82 ALA A C 1
ATOM 658 O O . ALA A 1 82 ? -14.623 -3.613 -5.988 1.00 91.06 82 ALA A O 1
ATOM 659 N N . CYS A 1 83 ? -13.691 -4.557 -4.181 1.00 93.00 83 CYS A N 1
ATOM 660 C CA . CYS A 1 83 ? -12.689 -5.366 -4.871 1.00 93.00 83 CYS A CA 1
ATOM 661 C C . CYS A 1 83 ? -11.700 -4.548 -5.723 1.00 93.00 83 CYS A C 1
ATOM 663 O O . CYS A 1 83 ? -11.334 -4.949 -6.831 1.00 93.00 83 CYS A O 1
ATOM 665 N N . ILE A 1 84 ? -11.261 -3.394 -5.214 1.00 92.75 84 ILE A N 1
ATOM 666 C CA . ILE A 1 84 ? -10.350 -2.485 -5.924 1.00 92.75 84 ILE A CA 1
ATOM 667 C C . ILE A 1 84 ? -9.241 -1.952 -5.011 1.00 92.75 84 ILE A C 1
ATOM 669 O O . ILE A 1 84 ? -9.445 -1.801 -3.804 1.00 92.75 84 ILE A O 1
ATOM 673 N N . PRO A 1 85 ? -8.070 -1.590 -5.564 1.00 92.69 85 PRO A N 1
ATOM 674 C CA . PRO A 1 85 ? -7.129 -0.750 -4.840 1.00 92.69 85 PRO A CA 1
ATOM 675 C C . PRO A 1 85 ? -7.704 0.665 -4.690 1.00 92.69 85 PRO A C 1
ATOM 677 O O . PRO A 1 85 ? -8.238 1.217 -5.645 1.00 92.69 85 PRO A O 1
ATOM 680 N N . THR A 1 86 ? -7.562 1.271 -3.516 1.00 89.94 86 THR A N 1
ATOM 681 C CA . THR A 1 86 ? -7.898 2.683 -3.257 1.00 89.94 86 THR A CA 1
ATOM 682 C C . THR A 1 86 ? -6.667 3.581 -3.308 1.00 89.94 86 THR A C 1
ATOM 684 O O . THR A 1 86 ? -6.778 4.790 -3.506 1.00 89.94 86 THR A O 1
ATOM 687 N N . PHE A 1 87 ? -5.475 2.997 -3.174 1.00 88.69 87 PHE A N 1
ATOM 688 C CA . PHE A 1 87 ? -4.200 3.695 -3.257 1.00 88.69 87 PHE A CA 1
ATOM 689 C C . PHE A 1 87 ? -3.088 2.756 -3.700 1.00 88.69 87 PHE A C 1
ATOM 691 O O . PHE A 1 87 ? -3.091 1.586 -3.326 1.00 88.69 87 PHE A O 1
ATOM 698 N N . LEU A 1 88 ? -2.126 3.294 -4.452 1.00 89.50 88 LEU A N 1
ATOM 699 C CA . LEU A 1 88 ? -0.956 2.589 -4.964 1.00 89.50 88 LEU A CA 1
ATOM 700 C C . LEU A 1 88 ? 0.261 3.516 -4.908 1.00 89.50 88 LEU A C 1
ATOM 702 O O . LEU A 1 88 ? 0.215 4.639 -5.415 1.00 89.50 88 LEU A O 1
ATOM 706 N N . GLU A 1 89 ? 1.371 3.026 -4.376 1.00 88.06 89 GLU A N 1
ATOM 707 C CA . GLU A 1 89 ? 2.642 3.743 -4.381 1.00 88.06 89 GLU A CA 1
ATOM 708 C C . GLU A 1 89 ? 3.796 2.805 -4.711 1.00 88.06 89 GLU A C 1
ATOM 710 O O . GLU A 1 89 ? 3.966 1.752 -4.098 1.00 88.06 89 GLU A O 1
ATOM 715 N N . MET A 1 90 ? 4.594 3.202 -5.701 1.00 88.50 90 MET A N 1
ATOM 716 C CA . MET A 1 90 ? 5.808 2.488 -6.074 1.00 88.50 90 MET A CA 1
ATOM 717 C C . MET A 1 90 ? 6.988 3.040 -5.282 1.00 88.50 90 MET A C 1
ATOM 719 O O . MET A 1 90 ? 7.204 4.250 -5.246 1.00 88.50 90 MET A O 1
ATOM 723 N N . GLY A 1 91 ? 7.779 2.143 -4.710 1.00 86.44 91 GLY A N 1
ATOM 724 C CA . GLY A 1 91 ? 9.005 2.459 -3.999 1.00 86.44 91 GLY A CA 1
ATOM 725 C C . GLY A 1 91 ? 10.117 1.461 -4.301 1.00 86.44 91 GLY A C 1
ATOM 726 O O . GLY A 1 91 ? 9.956 0.482 -5.037 1.00 86.44 91 GLY A O 1
ATOM 727 N N . GLU A 1 92 ? 11.277 1.711 -3.706 1.00 86.00 92 GLU A N 1
ATOM 728 C CA . GLU A 1 92 ? 12.417 0.805 -3.794 1.00 86.00 92 GLU A CA 1
ATOM 729 C C . GLU A 1 92 ? 12.135 -0.507 -3.055 1.00 86.00 92 GLU A C 1
ATOM 731 O O . GLU A 1 92 ? 11.664 -0.505 -1.916 1.00 86.00 92 GLU A O 1
ATOM 736 N N . ALA A 1 93 ? 12.529 -1.645 -3.629 1.00 84.31 93 ALA A N 1
ATOM 737 C CA . ALA A 1 93 ? 12.317 -2.945 -2.989 1.00 84.31 93 ALA A CA 1
ATOM 738 C C . ALA A 1 93 ? 13.023 -3.121 -1.630 1.00 84.31 93 ALA A C 1
ATOM 740 O O . ALA A 1 93 ? 12.611 -3.949 -0.817 1.00 84.31 93 ALA A O 1
ATOM 741 N N . ARG A 1 94 ? 14.069 -2.331 -1.347 1.00 83.06 94 ARG A N 1
ATOM 742 C CA . ARG A 1 94 ? 14.777 -2.328 -0.051 1.00 83.06 94 ARG A CA 1
ATOM 743 C C . ARG A 1 94 ? 14.040 -1.571 1.045 1.00 83.06 94 ARG A C 1
ATOM 745 O O . ARG A 1 94 ? 14.386 -1.745 2.214 1.00 83.06 94 ARG A O 1
ATOM 752 N N . ALA A 1 95 ? 13.073 -0.727 0.694 1.00 80.88 95 ALA A N 1
ATOM 753 C CA . ALA A 1 95 ? 12.336 0.043 1.677 1.00 80.88 95 ALA A CA 1
ATOM 754 C C . ALA A 1 95 ? 11.556 -0.902 2.601 1.00 80.88 95 ALA A C 1
ATOM 756 O O . ALA A 1 95 ? 10.883 -1.835 2.157 1.00 80.88 95 ALA A O 1
ATOM 757 N N . HIS A 1 96 ? 11.683 -0.675 3.906 1.00 80.50 96 HIS A N 1
ATOM 758 C CA . HIS A 1 96 ? 10.915 -1.409 4.903 1.00 80.50 96 HIS A CA 1
ATOM 759 C C . HIS A 1 96 ? 9.470 -0.900 4.908 1.00 80.50 96 HIS A C 1
ATOM 761 O O . HIS A 1 96 ? 9.255 0.310 4.878 1.00 80.50 96 HIS A O 1
ATOM 767 N N . ASP A 1 97 ? 8.494 -1.798 5.023 1.00 79.81 97 ASP A N 1
ATOM 768 C CA . ASP A 1 97 ? 7.068 -1.472 4.854 1.00 79.81 97 ASP A CA 1
ATOM 769 C C . ASP A 1 97 ? 6.572 -0.459 5.894 1.00 79.81 97 ASP A C 1
ATOM 771 O O . ASP A 1 97 ? 5.864 0.490 5.573 1.00 79.81 97 ASP A O 1
ATOM 775 N N . ALA A 1 98 ? 7.091 -0.550 7.121 1.00 77.56 98 ALA A N 1
ATOM 776 C CA . ALA A 1 98 ? 6.895 0.459 8.167 1.00 77.56 98 ALA A CA 1
ATOM 777 C C . ALA A 1 98 ? 7.323 1.905 7.809 1.00 77.56 98 ALA A C 1
ATOM 779 O O . ALA A 1 98 ? 7.000 2.809 8.571 1.00 77.56 98 ALA A O 1
ATOM 780 N N . LYS A 1 99 ? 8.062 2.154 6.715 1.00 76.19 99 LYS A N 1
ATOM 781 C CA . LYS A 1 99 ? 8.339 3.517 6.215 1.00 76.19 99 LYS A CA 1
ATOM 782 C C . LYS A 1 99 ? 7.258 4.012 5.254 1.00 76.19 99 LYS A C 1
ATOM 784 O O . LYS A 1 99 ? 6.958 5.201 5.255 1.00 76.19 99 LYS A O 1
ATOM 789 N N . ALA A 1 100 ? 6.656 3.109 4.484 1.00 73.25 100 ALA A N 1
ATOM 790 C CA . ALA A 1 100 ? 5.591 3.431 3.536 1.00 73.25 100 ALA A CA 1
ATOM 791 C C . ALA A 1 100 ? 4.271 3.799 4.229 1.00 73.25 100 ALA A C 1
ATOM 793 O O . ALA A 1 100 ? 3.405 4.426 3.638 1.00 73.25 100 ALA A O 1
ATOM 794 N N . VAL A 1 101 ? 4.122 3.490 5.521 1.00 75.25 101 VAL A N 1
ATOM 795 C CA . VAL A 1 101 ? 2.944 3.898 6.306 1.00 75.25 101 VAL A CA 1
ATOM 796 C C . VAL A 1 101 ? 2.724 5.410 6.365 1.00 75.25 101 VAL A C 1
ATOM 798 O O . VAL A 1 101 ? 1.608 5.858 6.617 1.00 75.25 101 VAL A O 1
ATOM 801 N N . ALA A 1 102 ? 3.783 6.202 6.173 1.00 73.69 102 ALA A N 1
ATOM 802 C CA . ALA A 1 102 ? 3.717 7.656 6.251 1.00 73.69 102 ALA A CA 1
ATOM 803 C C . ALA A 1 102 ? 2.979 8.286 5.059 1.00 73.69 102 ALA A C 1
ATOM 805 O O . ALA A 1 102 ? 2.429 9.377 5.203 1.00 73.69 102 ALA A O 1
ATOM 806 N N . SER A 1 103 ? 2.973 7.612 3.910 1.00 74.31 103 SER A N 1
ATOM 807 C CA . SER A 1 103 ? 2.370 8.070 2.657 1.00 74.31 103 SER A CA 1
ATOM 808 C C . SER A 1 103 ? 0.991 7.466 2.390 1.00 74.31 103 SER A C 1
ATOM 810 O O . SER A 1 103 ? 0.308 7.903 1.463 1.00 74.31 103 SER A O 1
ATOM 812 N N . LEU A 1 104 ? 0.544 6.504 3.209 1.00 81.25 104 LEU A N 1
ATOM 813 C CA . LEU A 1 104 ? -0.781 5.906 3.063 1.00 81.25 104 LEU A CA 1
ATOM 814 C C . LEU A 1 104 ? -1.881 6.961 3.276 1.00 81.25 104 LEU A C 1
ATOM 816 O O . LEU A 1 104 ? -1.852 7.683 4.277 1.00 81.25 104 LEU A O 1
ATOM 820 N N . PRO A 1 105 ? -2.885 7.042 2.385 1.00 79.81 105 PRO A N 1
ATOM 821 C CA . PRO A 1 105 ? -4.031 7.904 2.600 1.00 79.81 105 PRO A CA 1
ATOM 822 C C . PRO A 1 105 ? -4.882 7.323 3.724 1.00 79.81 105 PRO A C 1
ATOM 824 O O . PRO A 1 105 ? -5.401 6.206 3.642 1.00 79.81 105 PRO A O 1
ATOM 827 N N . LEU A 1 106 ? -5.008 8.108 4.786 1.00 88.88 106 LEU A N 1
ATOM 828 C CA . LEU A 1 106 ? -5.710 7.736 5.999 1.00 88.88 106 LEU A CA 1
ATOM 829 C C . LEU A 1 106 ? -7.037 8.486 6.099 1.00 88.88 106 LEU A C 1
ATOM 831 O O . LEU A 1 106 ? -7.066 9.716 6.065 1.00 88.88 106 LEU A O 1
ATOM 835 N N . LEU A 1 107 ? -8.126 7.738 6.250 1.00 92.38 107 LEU A N 1
ATOM 836 C CA . LEU A 1 107 ? -9.467 8.268 6.445 1.00 92.38 107 LEU A CA 1
ATOM 837 C C . LEU A 1 107 ? -9.855 8.176 7.923 1.00 92.38 107 LEU A C 1
ATOM 839 O O . LEU A 1 107 ? -9.951 7.085 8.487 1.00 92.38 107 LEU A O 1
ATOM 843 N N . THR A 1 108 ? -10.099 9.324 8.555 1.00 95.38 108 THR A N 1
ATOM 844 C CA . THR A 1 108 ? -10.584 9.389 9.941 1.00 95.38 108 THR A CA 1
ATOM 845 C C . THR A 1 108 ? -11.879 8.595 10.106 1.00 95.38 108 THR A C 1
ATOM 847 O O . THR A 1 108 ? -12.801 8.721 9.306 1.00 95.38 108 THR A O 1
ATOM 850 N N . GLY A 1 109 ? -11.957 7.780 11.160 1.00 96.25 109 GLY A N 1
ATOM 851 C CA . GLY A 1 109 ? -13.086 6.896 11.448 1.00 96.25 109 GLY A CA 1
ATOM 852 C C . GLY A 1 109 ? -12.980 5.510 10.807 1.00 96.25 109 GLY A C 1
ATOM 853 O O . GLY A 1 109 ? -13.590 4.574 11.324 1.00 96.25 109 GLY A O 1
ATOM 854 N N . ALA A 1 110 ? -12.179 5.334 9.753 1.00 96.62 110 ALA A N 1
ATOM 855 C CA . ALA A 1 110 ? -12.000 4.042 9.090 1.00 96.62 110 ALA A CA 1
ATOM 856 C C . ALA A 1 110 ? -11.164 3.055 9.914 1.00 96.62 110 ALA A C 1
ATOM 858 O O . ALA A 1 110 ? -10.470 3.426 10.867 1.00 96.62 110 ALA A O 1
ATOM 859 N N . THR A 1 111 ? -11.266 1.778 9.549 1.00 96.56 111 THR A N 1
ATOM 860 C CA . THR A 1 111 ? -10.416 0.704 10.065 1.00 96.56 111 THR A CA 1
ATOM 861 C C . THR A 1 111 ? -9.437 0.266 8.989 1.00 96.56 111 THR A C 1
ATOM 863 O O . THR A 1 111 ? -9.841 -0.036 7.869 1.00 96.56 111 THR A O 1
ATOM 866 N N . TYR A 1 112 ? -8.160 0.175 9.340 1.00 94.81 112 TYR A N 1
ATOM 867 C CA . TYR A 1 112 ? -7.137 -0.358 8.450 1.00 94.81 112 TYR A CA 1
ATOM 868 C C . TYR A 1 112 ? -6.548 -1.659 8.989 1.00 94.81 112 TYR A C 1
ATOM 870 O O . TYR A 1 112 ? -6.193 -1.752 10.163 1.00 94.81 112 TYR A O 1
ATOM 878 N N . VAL A 1 113 ? -6.414 -2.663 8.130 1.00 94.38 113 VAL A N 1
ATOM 879 C CA . VAL A 1 113 ? -5.800 -3.949 8.465 1.00 94.38 113 VAL A CA 1
ATOM 880 C C . VAL A 1 113 ? -4.419 -4.017 7.831 1.00 94.38 113 VAL A C 1
ATOM 882 O O . VAL A 1 113 ? -4.293 -3.835 6.623 1.00 94.38 113 VAL A O 1
ATOM 885 N N . PHE A 1 114 ? -3.397 -4.300 8.633 1.00 91.12 114 PHE A N 1
ATOM 886 C CA . PHE A 1 114 ? -2.010 -4.388 8.188 1.00 91.12 114 PHE A CA 1
ATOM 887 C C . PHE A 1 114 ? -1.367 -5.713 8.590 1.00 91.12 114 PHE A C 1
ATOM 889 O O . PHE A 1 114 ? -1.704 -6.331 9.606 1.00 91.12 114 PHE A O 1
ATOM 896 N N . ASP A 1 115 ? -0.386 -6.135 7.800 1.00 87.88 115 ASP A N 1
ATOM 897 C CA . ASP A 1 115 ? 0.450 -7.284 8.114 1.00 87.88 115 ASP A CA 1
ATOM 898 C C . ASP A 1 115 ? 1.462 -6.980 9.254 1.00 87.88 115 ASP A C 1
ATOM 900 O O . ASP A 1 115 ? 1.514 -5.893 9.837 1.00 87.88 115 ASP A O 1
ATOM 904 N N . ARG A 1 116 ? 2.294 -7.968 9.606 1.00 85.44 116 ARG A N 1
ATOM 905 C CA . ARG A 1 116 ? 3.294 -7.840 10.683 1.00 85.44 116 ARG A CA 1
ATOM 906 C C . ARG A 1 116 ? 4.476 -6.929 10.311 1.00 85.44 116 ARG A C 1
ATOM 908 O O . ARG A 1 116 ? 5.186 -6.458 11.209 1.00 85.44 116 ARG A O 1
ATOM 915 N N . ALA A 1 117 ? 4.764 -6.734 9.026 1.00 82.56 117 ALA A N 1
ATOM 916 C CA . ALA A 1 117 ? 5.877 -5.913 8.558 1.00 82.56 117 ALA A CA 1
ATOM 917 C C . ALA A 1 117 ? 5.633 -4.412 8.798 1.00 82.56 117 ALA A C 1
ATOM 919 O O . ALA A 1 117 ? 6.593 -3.655 8.956 1.00 82.56 117 ALA A O 1
ATOM 920 N N . TYR A 1 118 ? 4.376 -3.994 8.962 1.00 83.94 118 TYR A N 1
ATOM 921 C CA . TYR A 1 118 ? 3.985 -2.613 9.278 1.00 83.94 118 TYR A CA 1
ATOM 922 C C . TYR A 1 118 ? 4.073 -2.227 10.769 1.00 83.94 118 TYR A C 1
ATOM 924 O O . TYR A 1 118 ? 3.702 -1.117 11.145 1.00 83.94 118 TYR A O 1
ATOM 932 N N . HIS A 1 119 ? 4.589 -3.106 11.638 1.00 82.25 119 HIS A N 1
ATOM 933 C CA . HIS A 1 119 ? 4.619 -2.894 13.094 1.00 82.25 119 HIS A CA 1
ATOM 934 C C . HIS A 1 119 ? 5.438 -1.661 13.527 1.00 82.25 119 HIS A C 1
ATOM 936 O O . HIS A 1 119 ? 6.666 -1.738 13.630 1.00 82.25 119 HIS A O 1
ATOM 942 N N . ASN A 1 120 ? 4.753 -0.552 13.835 1.00 85.06 120 ASN A N 1
ATOM 943 C CA . ASN A 1 120 ? 5.327 0.710 14.315 1.00 85.06 120 ASN A CA 1
ATOM 944 C C . ASN A 1 120 ? 4.403 1.378 15.359 1.00 85.06 120 ASN A C 1
ATOM 946 O O . ASN A 1 120 ? 3.322 1.858 15.025 1.00 85.06 120 ASN A O 1
ATOM 950 N N . TYR A 1 121 ? 4.845 1.440 16.622 1.00 85.75 121 TYR A N 1
ATOM 951 C CA . TYR A 1 121 ? 4.045 1.985 17.729 1.00 85.75 121 TYR A CA 1
ATOM 952 C C . TYR A 1 121 ? 3.789 3.487 17.644 1.00 85.75 121 TYR A C 1
ATOM 954 O O . TYR A 1 121 ? 2.707 3.936 18.013 1.00 85.75 121 TYR A O 1
ATOM 962 N N . GLU A 1 122 ? 4.762 4.266 17.173 1.00 88.12 122 GLU A N 1
ATOM 963 C CA . GLU A 1 122 ? 4.594 5.712 17.019 1.00 88.12 122 GLU A CA 1
ATOM 964 C C . GLU A 1 122 ? 3.498 6.006 15.993 1.00 88.12 122 GLU A C 1
ATOM 966 O O . GLU A 1 122 ? 2.614 6.837 16.216 1.00 88.12 122 GLU A O 1
ATOM 971 N N . TRP A 1 123 ? 3.503 5.247 14.899 1.00 87.25 123 TRP A N 1
ATOM 972 C CA . TRP A 1 123 ? 2.471 5.344 13.884 1.00 87.25 123 TRP A CA 1
ATOM 973 C C . TRP A 1 123 ? 1.104 4.888 14.406 1.00 87.25 123 TRP A C 1
ATOM 975 O O . TRP A 1 123 ? 0.130 5.620 14.249 1.00 87.25 123 TRP A O 1
ATOM 985 N N . TYR A 1 124 ? 1.024 3.763 15.120 1.00 89.31 124 TYR A N 1
ATOM 986 C CA . TYR A 1 124 ? -0.218 3.326 15.770 1.00 89.31 124 TYR A CA 1
ATOM 987 C C . TYR A 1 124 ? -0.775 4.369 16.746 1.00 89.31 124 TYR A C 1
ATOM 989 O O . TYR A 1 124 ? -1.973 4.646 16.737 1.00 89.31 124 TYR A O 1
ATOM 997 N N . ALA A 1 125 ? 0.083 5.017 17.537 1.00 91.00 125 ALA A N 1
ATOM 998 C CA . ALA A 1 125 ? -0.333 6.097 18.425 1.00 91.00 125 ALA A CA 1
ATOM 999 C C . ALA A 1 125 ? -0.892 7.301 17.646 1.00 91.00 125 ALA A C 1
ATOM 1001 O O . ALA A 1 125 ? -1.867 7.919 18.082 1.00 91.00 125 ALA A O 1
ATOM 1002 N N . ARG A 1 126 ? -0.312 7.629 16.484 1.00 91.56 126 ARG A N 1
ATOM 1003 C CA . ARG A 1 126 ? -0.834 8.670 15.587 1.00 91.56 126 ARG A CA 1
ATOM 1004 C C . ARG A 1 126 ? -2.206 8.299 15.022 1.00 91.56 126 ARG A C 1
ATOM 1006 O O . ARG A 1 126 ? -3.085 9.156 15.046 1.00 91.56 126 ARG A O 1
ATOM 1013 N N . LEU A 1 127 ? -2.405 7.055 14.579 1.00 92.19 127 LEU A N 1
ATOM 1014 C CA . LEU A 1 127 ? -3.705 6.572 14.092 1.00 92.19 127 LEU A CA 1
ATOM 1015 C C . LEU A 1 127 ? -4.786 6.731 15.165 1.00 92.19 127 LEU A C 1
ATOM 1017 O O . LEU A 1 127 ? -5.818 7.354 14.914 1.00 92.19 127 LEU A O 1
ATOM 1021 N N . THR A 1 128 ? -4.505 6.280 16.391 1.00 94.12 128 THR A N 1
ATOM 1022 C CA . THR A 1 128 ? -5.434 6.411 17.521 1.00 94.12 128 THR A CA 1
ATOM 1023 C C . THR A 1 128 ? -5.787 7.873 17.803 1.00 94.12 128 THR A C 1
ATOM 1025 O O . THR A 1 128 ? -6.963 8.200 17.949 1.00 94.12 128 THR A O 1
ATOM 1028 N N . LYS A 1 129 ? -4.800 8.783 17.815 1.00 95.31 129 LYS A N 1
ATOM 1029 C CA . LYS A 1 129 ? -5.037 10.231 18.001 1.00 95.31 129 LYS A CA 1
ATOM 1030 C C . LYS A 1 129 ? -5.901 10.848 16.898 1.00 95.31 129 LYS A C 1
ATOM 1032 O O . LYS A 1 129 ? -6.593 11.827 17.147 1.00 95.31 129 LYS A O 1
ATOM 1037 N N . GLN A 1 130 ? -5.854 10.291 15.692 1.00 94.56 130 GLN A N 1
ATOM 1038 C CA . GLN A 1 130 ? -6.634 10.732 14.535 1.00 94.56 130 GLN A CA 1
ATOM 1039 C C . GLN A 1 130 ? -7.998 10.030 14.424 1.00 94.56 130 GLN A C 1
ATOM 1041 O O . GLN A 1 130 ? -8.675 10.183 13.406 1.00 94.56 130 GLN A O 1
ATOM 1046 N N . ASN A 1 131 ? -8.405 9.271 15.450 1.00 95.81 131 ASN A N 1
ATOM 1047 C CA . ASN A 1 131 ? -9.619 8.454 15.459 1.00 95.81 131 ASN A CA 1
ATOM 1048 C C . ASN A 1 131 ? -9.668 7.453 14.286 1.00 95.81 131 ASN A C 1
ATOM 1050 O O . ASN A 1 131 ? -10.711 7.232 13.672 1.00 95.81 131 ASN A O 1
ATOM 1054 N N . ILE A 1 132 ? -8.516 6.875 13.940 1.00 95.81 132 ILE A N 1
ATOM 1055 C CA . ILE A 1 132 ? -8.384 5.805 12.951 1.00 95.81 132 ILE A CA 1
ATOM 1056 C C . ILE A 1 132 ? -8.163 4.500 13.703 1.00 95.81 132 ILE A C 1
ATOM 1058 O O . ILE A 1 132 ? -7.270 4.392 14.547 1.00 95.81 132 ILE A O 1
ATOM 1062 N N . ARG A 1 133 ? -8.977 3.495 13.386 1.00 96.12 133 ARG A N 1
ATOM 1063 C CA . ARG A 1 133 ? -8.861 2.155 13.962 1.00 96.12 133 ARG A CA 1
ATOM 1064 C C . ARG A 1 133 ? -7.870 1.349 13.132 1.00 96.12 133 ARG A C 1
ATOM 1066 O O . ARG A 1 133 ? -7.787 1.514 11.916 1.00 96.12 133 ARG A O 1
ATOM 1073 N N . PHE A 1 134 ? -7.132 0.453 13.773 1.00 93.69 134 PHE A N 1
ATOM 1074 C CA . PHE A 1 134 ? -6.237 -0.449 13.060 1.00 93.69 134 PHE A CA 1
ATOM 1075 C C . PHE A 1 134 ? -6.289 -1.859 13.635 1.00 93.69 134 PHE A C 1
ATOM 1077 O O . PHE A 1 134 ? -6.534 -2.063 14.823 1.00 93.69 134 PHE A O 1
ATOM 1084 N N . VAL A 1 135 ? -6.028 -2.831 12.771 1.00 94.00 135 VAL A N 1
ATOM 1085 C CA . VAL A 1 135 ? -5.841 -4.237 13.114 1.00 94.00 135 VAL A CA 1
ATOM 1086 C C . VAL A 1 135 ? -4.502 -4.658 12.535 1.00 94.00 135 VAL A C 1
ATOM 1088 O O . VAL A 1 135 ? -4.238 -4.460 11.354 1.00 94.00 135 VAL A O 1
ATOM 1091 N N . GLY A 1 136 ? -3.638 -5.231 13.362 1.00 89.88 136 GLY A N 1
ATOM 1092 C CA . GLY A 1 136 ? -2.324 -5.684 12.931 1.00 89.88 136 GLY A CA 1
ATOM 1093 C C . GLY A 1 136 ? -1.907 -6.943 13.666 1.00 89.88 136 GLY A C 1
ATOM 1094 O O . GLY A 1 136 ? -2.367 -7.223 14.775 1.00 89.88 136 GLY A O 1
ATOM 1095 N N . ARG A 1 137 ? -1.008 -7.716 13.058 1.00 85.88 137 ARG A N 1
ATOM 1096 C CA . ARG A 1 137 ? -0.442 -8.902 13.705 1.00 85.88 137 ARG A CA 1
ATOM 1097 C C . ARG A 1 137 ? 0.751 -8.510 14.576 1.00 85.88 137 ARG A C 1
ATOM 1099 O O . ARG A 1 137 ? 1.758 -8.026 14.065 1.00 85.88 137 ARG A O 1
ATOM 1106 N N . MET A 1 138 ? 0.678 -8.792 15.877 1.00 82.25 138 MET A N 1
ATOM 1107 C CA . MET A 1 138 ? 1.815 -8.594 16.784 1.00 82.25 138 MET A CA 1
ATOM 1108 C C . MET A 1 138 ? 2.991 -9.522 16.442 1.00 82.25 138 MET A C 1
ATOM 1110 O O . MET A 1 138 ? 2.816 -10.655 15.979 1.00 82.25 138 MET A O 1
ATOM 1114 N N . LYS A 1 139 ? 4.218 -9.054 16.697 1.00 78.88 139 LYS A N 1
ATOM 1115 C CA . LYS A 1 139 ? 5.417 -9.900 16.648 1.00 78.88 139 LYS A CA 1
ATOM 1116 C C . LYS A 1 139 ? 5.452 -10.789 17.896 1.00 78.88 139 LYS A C 1
ATOM 1118 O O . LYS A 1 139 ? 5.111 -10.347 18.983 1.00 78.88 139 LYS A O 1
ATOM 1123 N N . ALA A 1 140 ? 5.899 -12.037 17.749 1.00 78.38 140 ALA A N 1
ATOM 1124 C CA . ALA A 1 140 ? 5.948 -12.993 18.862 1.00 78.38 140 ALA A CA 1
ATOM 1125 C C . ALA A 1 140 ? 6.837 -12.521 20.033 1.00 78.38 140 ALA A C 1
ATOM 1127 O O . ALA A 1 140 ? 6.556 -12.837 21.179 1.00 78.38 140 ALA A O 1
ATOM 1128 N N . ASN A 1 141 ? 7.861 -11.710 19.745 1.00 76.62 141 ASN A N 1
ATOM 1129 C CA . ASN A 1 141 ? 8.791 -11.165 20.742 1.00 76.62 141 ASN A CA 1
ATOM 1130 C C . ASN A 1 141 ? 8.393 -9.757 21.223 1.00 76.62 141 ASN A C 1
ATOM 1132 O O . ASN A 1 141 ? 9.238 -8.993 21.688 1.00 76.62 141 ASN A O 1
ATOM 1136 N N . THR A 1 142 ? 7.133 -9.363 21.043 1.00 71.06 142 THR A N 1
ATOM 1137 C CA . THR A 1 142 ? 6.632 -8.082 21.538 1.00 71.06 142 THR A CA 1
ATOM 1138 C C . THR A 1 142 ? 6.511 -8.138 23.060 1.00 71.06 142 THR A C 1
ATOM 1140 O O . THR A 1 142 ? 5.675 -8.859 23.594 1.00 71.06 142 THR A O 1
ATOM 1143 N N . VAL A 1 143 ? 7.328 -7.347 23.756 1.00 71.25 143 VAL A N 1
ATOM 1144 C CA . VAL A 1 143 ? 7.193 -7.132 25.201 1.00 71.25 143 VAL A CA 1
ATOM 1145 C C . VAL A 1 143 ? 6.237 -5.964 25.417 1.00 71.25 143 VAL A C 1
ATOM 1147 O O . VAL A 1 143 ? 6.537 -4.840 25.017 1.00 71.25 143 VAL A O 1
ATOM 1150 N N . LEU A 1 144 ? 5.085 -6.237 26.028 1.00 64.00 144 LEU A N 1
ATOM 1151 C CA . LEU A 1 144 ? 4.198 -5.204 26.554 1.00 64.00 144 LEU A CA 1
ATOM 1152 C C . LEU A 1 144 ? 4.799 -4.741 27.884 1.00 64.00 144 LEU A C 1
ATOM 1154 O O . LEU A 1 144 ? 4.918 -5.540 28.812 1.00 64.00 144 LEU A O 1
ATOM 1158 N N . LYS A 1 145 ? 5.256 -3.492 27.933 1.00 52.31 145 LYS A N 1
ATOM 1159 C CA . LYS A 1 145 ? 5.626 -2.817 29.177 1.00 52.31 145 LYS A CA 1
ATOM 1160 C C . LYS A 1 145 ? 4.554 -1.803 29.519 1.00 52.31 145 LYS A C 1
ATOM 1162 O O . LYS A 1 145 ? 4.078 -1.149 28.564 1.00 52.31 145 LYS A O 1
#

Solvent-accessible surface area (backbone atoms only — not comparable to full-atom values): 8661 Å² total; per-residue (Å²): 136,90,75,76,85,77,54,68,65,63,53,50,58,53,54,73,74,47,65,72,65,56,59,54,52,52,50,54,51,51,36,62,69,63,59,68,83,77,74,61,42,77,74,40,62,34,38,44,52,74,50,76,48,84,45,59,41,90,84,35,59,91,37,58,62,52,100,88,38,8,27,37,22,39,39,35,33,30,32,74,88,77,70,41,60,80,43,78,46,80,47,62,51,80,61,58,58,54,64,55,62,78,74,56,90,80,60,63,41,19,32,38,37,38,53,56,68,51,73,48,70,71,58,51,51,49,35,52,76,55,51,26,46,74,45,66,48,79,61,94,86,65,78,90,126

Mean predicted aligned error: 6.54 Å